Protein AF-A0A2S8FY36-F1 (afdb_monomer_lite)

pLDDT: mean 81.42, std 15.28, range [35.69, 97.75]

Foldseek 3Di:
DPPVVVVVVVVVVVVCVLVVVQVVQQVVQVVVCVVVVHPQQRGFDPPDPVRLVVSLVSCVSCVVVLVVVVVVPDPNHSPVSVVVVVD

Sequence (87 aa):
MTPNQNLLTITLVLLAFYVGSYAVLSRQGIEQAALQDSEVYYFVEPTSEGRVSSHMVCCLLYMPLIVIETRLGSQYYPDLCCHHSLS

Secondary structure (DSSP, 8-state):
--HHHHHHHHHHHHHHHHHHHHHHHHHHHHHHHHHTT-TT-SSS--SSHHHHHHHHHHHHHHHHHHHHHHHTT-S---HHHHHTT--

Organism: NCBI:txid124

Structure (mmCIF, N/CA/C/O backbone):
data_AF-A0A2S8FY36-F1
#
_entry.id   AF-A0A2S8FY36-F1
#
loop_
_atom_site.group_PDB
_atom_site.id
_atom_site.type_symbol
_atom_site.label_atom_id
_atom_site.label_alt_id
_atom_site.label_comp_id
_atom_site.label_asym_id
_atom_site.label_entity_id
_atom_site.label_seq_id
_atom_site.pdbx_PDB_ins_code
_atom_site.Cartn_x
_atom_site.Cartn_y
_atom_site.Cartn_z
_atom_site.occupancy
_atom_site.B_iso_or_equiv
_atom_site.auth_seq_id
_atom_site.auth_comp_id
_atom_site.auth_asym_id
_atom_site.auth_atom_id
_atom_site.pdbx_PDB_model_num
ATOM 1 N N . MET A 1 1 ? -25.724 6.959 22.591 1.00 59.81 1 MET A N 1
ATOM 2 C CA . MET A 1 1 ? -24.426 6.257 22.509 1.00 59.81 1 MET A CA 1
ATOM 3 C C . MET A 1 1 ? -23.573 6.665 23.691 1.00 59.81 1 MET A C 1
ATOM 5 O O . MET A 1 1 ? -23.554 7.843 24.030 1.00 59.81 1 MET A O 1
ATOM 9 N N . THR A 1 2 ? -22.910 5.710 24.337 1.00 84.25 2 THR A N 1
ATOM 10 C CA . THR A 1 2 ? -21.912 6.009 25.373 1.00 84.25 2 THR A CA 1
ATOM 11 C C . THR A 1 2 ? -20.619 6.514 24.715 1.00 84.25 2 THR A C 1
ATOM 13 O O . THR A 1 2 ? -20.350 6.163 23.563 1.00 84.25 2 THR A O 1
ATOM 16 N N . PRO A 1 3 ? -19.789 7.318 25.402 1.00 82.44 3 PRO A N 1
ATOM 17 C CA . PRO A 1 3 ? -18.521 7.809 24.846 1.00 82.44 3 PRO A CA 1
ATOM 18 C C . PRO A 1 3 ? -17.619 6.680 24.311 1.00 82.44 3 PRO A C 1
ATOM 20 O O . PRO A 1 3 ? -16.980 6.840 23.274 1.00 82.44 3 PRO A O 1
ATOM 23 N N . ASN A 1 4 ? -17.665 5.499 24.934 1.00 86.81 4 ASN A N 1
ATOM 24 C CA . ASN A 1 4 ? -16.926 4.315 24.488 1.00 86.81 4 ASN A CA 1
ATOM 25 C C . ASN A 1 4 ? -17.449 3.751 23.152 1.00 86.81 4 ASN A C 1
ATOM 27 O O . ASN A 1 4 ? -16.660 3.315 22.320 1.00 86.81 4 ASN A O 1
ATOM 31 N N . GLN A 1 5 ? -18.767 3.787 22.915 1.00 88.44 5 GLN A N 1
ATOM 32 C CA . GLN A 1 5 ? -19.365 3.366 21.639 1.00 88.44 5 GLN A CA 1
ATOM 33 C C . GLN A 1 5 ? -19.002 4.323 20.497 1.00 88.44 5 GLN A C 1
ATOM 35 O O . GLN A 1 5 ? -18.752 3.875 19.377 1.00 88.44 5 GLN A O 1
ATOM 40 N N . ASN A 1 6 ? -18.935 5.628 20.777 1.00 91.38 6 ASN A N 1
ATOM 41 C CA . ASN A 1 6 ? -18.519 6.629 19.792 1.00 91.38 6 ASN A CA 1
ATOM 42 C C . ASN A 1 6 ? -17.055 6.430 19.390 1.00 91.38 6 ASN A C 1
ATOM 44 O O . ASN A 1 6 ? -16.755 6.390 18.200 1.00 91.38 6 ASN A O 1
ATOM 48 N N . LEU A 1 7 ? -16.166 6.237 20.371 1.00 94.44 7 LEU A N 1
ATOM 49 C CA . LEU A 1 7 ? -14.751 5.976 20.109 1.00 94.44 7 LEU A CA 1
ATOM 50 C C . LEU A 1 7 ? -14.562 4.701 19.282 1.00 94.44 7 LEU A C 1
ATOM 52 O O . LEU A 1 7 ? -13.854 4.727 18.282 1.00 94.44 7 LEU A O 1
ATOM 56 N N . LEU A 1 8 ? -15.239 3.608 19.652 1.00 95.50 8 LEU A N 1
ATOM 57 C CA . LEU A 1 8 ? -15.174 2.353 18.902 1.00 95.50 8 LEU A CA 1
ATOM 58 C C . LEU A 1 8 ? -15.616 2.541 17.447 1.00 95.50 8 LEU A C 1
ATOM 60 O O . LEU A 1 8 ? -14.936 2.083 16.534 1.00 95.50 8 LEU A O 1
ATOM 64 N N . THR A 1 9 ? -16.732 3.239 17.231 1.00 96.06 9 THR A N 1
ATOM 65 C CA . THR A 1 9 ? -17.261 3.487 15.884 1.00 96.06 9 THR A CA 1
ATOM 66 C C . THR A 1 9 ? -16.272 4.293 15.046 1.00 96.06 9 THR A C 1
ATOM 68 O O . THR A 1 9 ? -15.980 3.913 13.917 1.00 96.06 9 THR A O 1
ATOM 71 N N . ILE A 1 10 ? -15.704 5.365 15.608 1.00 96.31 10 ILE A N 1
ATOM 72 C CA . ILE A 1 10 ? -14.705 6.193 14.921 1.00 96.31 10 ILE A CA 1
ATOM 73 C C . ILE A 1 10 ? -13.469 5.361 14.570 1.00 96.31 10 ILE A C 1
ATOM 75 O O . ILE A 1 10 ? -13.018 5.398 13.429 1.00 96.31 10 ILE A O 1
ATOM 79 N N . THR A 1 11 ? -12.954 4.568 15.510 1.00 96.31 11 THR A N 1
ATOM 80 C CA . THR A 1 11 ? -11.791 3.705 15.271 1.00 96.31 11 THR A CA 1
ATOM 81 C C . THR A 1 11 ? -12.053 2.693 14.159 1.00 96.31 11 THR A C 1
ATOM 83 O O . THR A 1 11 ? -11.205 2.518 13.288 1.00 96.31 11 THR A O 1
ATOM 86 N N . LEU A 1 12 ? -13.229 2.056 14.138 1.00 97.25 12 LEU A N 1
ATOM 87 C CA . LEU A 1 12 ? -13.599 1.112 13.079 1.00 97.25 12 LEU A CA 1
ATOM 88 C C . LEU A 1 12 ? -13.704 1.795 11.713 1.00 97.25 12 LEU A C 1
ATOM 90 O O . LEU A 1 12 ? -13.236 1.245 10.719 1.00 97.25 12 LEU A O 1
ATOM 94 N N . VAL A 1 13 ? -14.274 3.000 11.665 1.00 97.75 13 VAL A N 1
ATOM 95 C CA . VAL A 1 13 ? -14.359 3.794 10.434 1.00 97.75 13 VAL A CA 1
ATOM 96 C C . VAL A 1 13 ? -12.961 4.164 9.934 1.00 97.75 13 VAL A C 1
ATOM 98 O O . VAL A 1 13 ? -12.662 3.948 8.763 1.00 97.75 13 VAL A O 1
ATOM 101 N N . LEU A 1 14 ? -12.078 4.652 10.810 1.00 97.50 14 LEU A N 1
ATOM 102 C CA . LEU A 1 14 ? -10.695 4.983 10.450 1.00 97.50 14 LEU A CA 1
ATOM 103 C C . LEU A 1 14 ? -9.916 3.755 9.970 1.00 97.50 14 LEU A C 1
ATOM 105 O O . LEU A 1 14 ? -9.188 3.844 8.985 1.00 97.50 14 LEU A O 1
ATOM 109 N N . LEU A 1 15 ? -10.101 2.605 10.621 1.00 96.94 15 LEU A N 1
ATOM 110 C CA . LEU A 1 15 ? -9.477 1.353 10.208 1.00 96.94 15 LEU A CA 1
ATOM 111 C C . LEU A 1 15 ? -9.974 0.909 8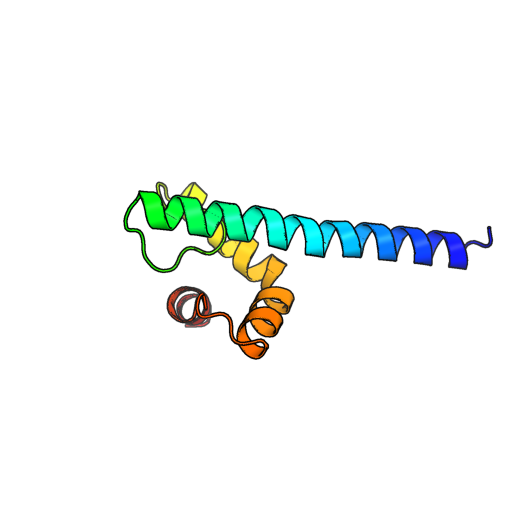.826 1.00 96.94 15 LEU A C 1
ATOM 113 O O . LEU A 1 15 ? -9.169 0.514 7.986 1.00 96.94 15 LEU A O 1
ATOM 117 N N . ALA A 1 16 ? -11.280 1.012 8.568 1.00 97.62 16 ALA A N 1
ATOM 118 C CA . ALA A 1 16 ? -11.854 0.701 7.263 1.00 97.62 16 ALA A CA 1
ATOM 119 C C . ALA A 1 16 ? -11.300 1.625 6.170 1.00 97.62 16 ALA A C 1
ATOM 121 O O . ALA A 1 16 ? -10.942 1.146 5.095 1.00 97.62 16 ALA A O 1
ATOM 122 N N . PHE A 1 17 ? -11.164 2.924 6.453 1.00 97.50 17 PHE A N 1
ATOM 123 C CA . PHE A 1 17 ? -10.524 3.860 5.531 1.00 97.50 17 PHE A CA 1
ATOM 124 C C . PHE A 1 17 ? -9.056 3.518 5.292 1.00 97.50 17 PHE A C 1
ATOM 126 O O . PHE A 1 17 ? -8.646 3.510 4.141 1.00 97.50 17 PHE A O 1
ATOM 133 N N . TYR A 1 18 ? -8.293 3.187 6.334 1.00 96.31 18 TYR A N 1
ATOM 134 C CA . TYR A 1 18 ? -6.880 2.818 6.224 1.00 96.31 18 TYR A CA 1
ATOM 135 C C . TYR A 1 18 ? -6.660 1.561 5.364 1.00 96.31 18 TYR A C 1
ATOM 137 O O . TYR A 1 18 ? -5.809 1.549 4.476 1.00 96.31 18 TYR A O 1
ATOM 145 N N . VAL A 1 19 ? -7.455 0.508 5.581 1.00 96.12 19 VAL A N 1
ATOM 146 C CA . VAL A 1 19 ? -7.378 -0.724 4.775 1.00 96.12 19 VAL A CA 1
ATOM 147 C C . VAL A 1 19 ? -7.903 -0.489 3.356 1.00 96.12 19 VAL A C 1
ATOM 149 O O . VAL A 1 19 ? -7.328 -0.980 2.386 1.00 96.12 19 VAL A O 1
ATOM 152 N N . GLY A 1 20 ? -8.983 0.281 3.215 1.00 95.50 20 GLY A N 1
ATOM 153 C CA . GLY A 1 20 ? -9.570 0.606 1.919 1.00 95.50 20 GLY A CA 1
ATOM 154 C C . GLY A 1 20 ? -8.646 1.458 1.050 1.00 95.50 20 GLY A C 1
ATOM 155 O O . GLY A 1 20 ? -8.480 1.164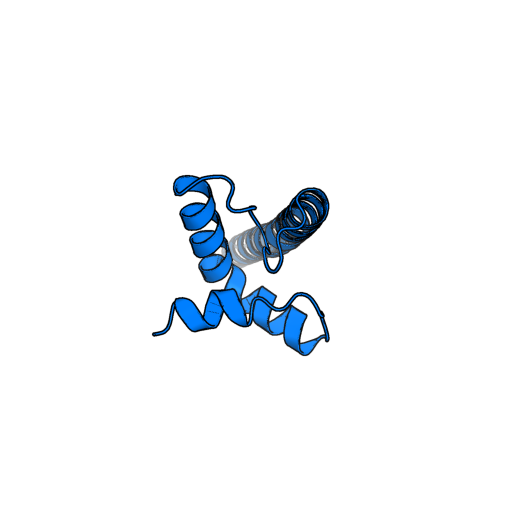 -0.133 1.00 95.50 20 GLY A O 1
ATOM 156 N N . SER A 1 21 ? -8.001 2.476 1.626 1.00 95.44 21 SER A N 1
ATOM 157 C CA . SER A 1 21 ? -7.053 3.329 0.909 1.00 95.44 21 SER A CA 1
ATOM 158 C C . SER A 1 21 ? -5.833 2.541 0.455 1.00 95.44 21 SER A C 1
ATOM 160 O O . SER A 1 21 ? -5.404 2.717 -0.681 1.00 95.44 21 SER A O 1
ATOM 162 N N . TYR A 1 22 ? -5.331 1.621 1.282 1.00 93.75 22 TYR A N 1
ATOM 163 C CA . TYR A 1 22 ? -4.293 0.679 0.872 1.00 93.75 22 TYR A CA 1
ATOM 164 C C . TYR A 1 22 ? -4.711 -0.132 -0.358 1.00 93.75 22 TYR A C 1
ATOM 166 O O . TYR A 1 22 ? -3.997 -0.112 -1.353 1.00 93.75 22 TYR A O 1
ATOM 174 N N . ALA A 1 23 ? -5.877 -0.785 -0.322 1.00 91.81 23 ALA A N 1
ATOM 175 C CA . ALA A 1 23 ? -6.329 -1.658 -1.406 1.00 91.81 23 ALA A CA 1
ATOM 176 C C . ALA A 1 23 ? -6.540 -0.917 -2.738 1.00 91.81 23 ALA A C 1
ATOM 178 O O . ALA A 1 23 ? -6.289 -1.474 -3.806 1.00 91.81 23 ALA A O 1
ATOM 179 N N . VAL A 1 24 ? -7.021 0.329 -2.688 1.00 93.50 24 VAL A N 1
ATOM 180 C CA . VAL A 1 24 ? -7.206 1.156 -3.890 1.00 93.50 24 VAL A CA 1
ATOM 181 C C . VAL A 1 24 ? -5.860 1.629 -4.430 1.00 93.50 24 VAL A C 1
ATOM 183 O O . VAL A 1 24 ? -5.577 1.432 -5.611 1.00 93.50 24 VAL A O 1
ATOM 186 N N . LEU A 1 25 ? -5.027 2.228 -3.572 1.00 92.00 25 LEU A N 1
ATOM 187 C CA . LEU A 1 25 ? -3.738 2.781 -3.982 1.00 92.00 25 LEU A CA 1
ATOM 188 C C . LEU A 1 25 ? -2.789 1.689 -4.472 1.00 92.00 25 LEU A C 1
ATOM 190 O O . LEU A 1 25 ? -2.059 1.923 -5.431 1.00 92.00 25 LEU A O 1
ATOM 194 N N . SER A 1 26 ? -2.810 0.505 -3.852 1.00 88.75 26 SER A N 1
ATOM 195 C CA . SER A 1 26 ? -1.893 -0.562 -4.232 1.00 88.75 26 SER A CA 1
ATOM 196 C C . SER A 1 26 ? -2.181 -1.110 -5.621 1.00 88.75 26 SER A C 1
ATOM 198 O O . SER A 1 26 ? -1.290 -1.216 -6.459 1.00 88.75 26 SER A O 1
ATOM 200 N N . ARG A 1 27 ? -3.460 -1.364 -5.911 1.00 87.94 27 ARG A N 1
ATOM 201 C CA . ARG A 1 27 ? -3.910 -1.818 -7.232 1.00 87.94 27 ARG A CA 1
ATOM 202 C C . ARG A 1 27 ? -3.602 -0.799 -8.321 1.00 87.94 27 ARG A C 1
ATOM 204 O O . ARG A 1 27 ? -3.092 -1.181 -9.366 1.00 87.94 27 ARG A O 1
ATOM 211 N N . GLN A 1 28 ? -3.873 0.481 -8.060 1.00 89.31 28 GLN A N 1
ATOM 212 C CA . GLN A 1 28 ? -3.562 1.554 -9.006 1.00 89.31 28 GLN A CA 1
ATOM 213 C C . GLN A 1 28 ? -2.056 1.678 -9.252 1.00 89.31 28 GLN A C 1
ATOM 215 O O . GLN A 1 28 ? -1.64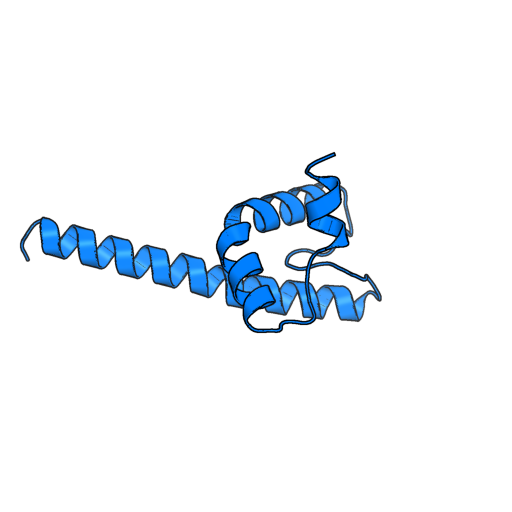2 1.843 -10.396 1.00 89.31 28 GLN A O 1
ATOM 220 N N . GLY A 1 29 ? -1.243 1.585 -8.197 1.00 87.31 29 GLY A N 1
ATOM 221 C CA . GLY A 1 29 ? 0.213 1.630 -8.302 1.00 87.31 29 GLY A CA 1
ATOM 222 C C . GLY A 1 29 ? 0.773 0.481 -9.134 1.00 87.31 29 GLY A C 1
ATOM 223 O O . GLY A 1 29 ? 1.564 0.724 -10.040 1.00 87.31 29 GLY A O 1
ATOM 224 N N . ILE A 1 30 ? 0.310 -0.744 -8.872 1.00 85.00 30 ILE A N 1
ATOM 225 C CA . ILE A 1 30 ? 0.718 -1.950 -9.605 1.00 85.00 30 ILE A CA 1
ATOM 226 C C . ILE A 1 30 ? 0.307 -1.868 -11.080 1.00 85.00 30 ILE A C 1
ATOM 228 O O . ILE A 1 30 ? 1.105 -2.185 -11.958 1.00 85.00 30 ILE A O 1
ATOM 232 N N . GLU A 1 31 ? -0.921 -1.429 -11.366 1.00 86.50 31 GLU A N 1
ATOM 233 C CA . GLU A 1 31 ? -1.407 -1.271 -12.740 1.00 86.50 31 GLU A CA 1
ATOM 234 C C . GLU A 1 31 ? -0.595 -0.219 -13.506 1.00 86.50 31 GLU A C 1
ATOM 236 O O . GLU A 1 31 ? -0.188 -0.464 -14.638 1.00 86.50 31 GLU A O 1
ATOM 241 N N . GLN A 1 32 ? -0.298 0.926 -12.880 1.00 85.62 32 GLN A N 1
ATOM 242 C CA . GLN A 1 32 ? 0.544 1.965 -13.484 1.00 85.62 32 GLN A CA 1
ATOM 243 C C . GLN A 1 32 ? 1.958 1.453 -13.757 1.00 85.62 32 GLN A C 1
ATOM 245 O O . GLN A 1 32 ? 2.434 1.572 -14.882 1.00 85.62 32 GLN A O 1
ATOM 250 N N . ALA A 1 33 ? 2.578 0.811 -12.766 1.00 82.62 33 ALA A N 1
ATOM 251 C CA . ALA A 1 33 ? 3.919 0.258 -12.889 1.00 82.62 33 ALA A CA 1
ATOM 252 C C . ALA A 1 33 ? 4.016 -0.769 -14.033 1.00 82.62 33 ALA A C 1
ATOM 254 O O . ALA A 1 33 ? 4.967 -0.740 -14.812 1.00 82.62 33 ALA A O 1
ATOM 255 N N . ALA A 1 34 ? 2.990 -1.615 -14.196 1.00 81.81 34 ALA A N 1
ATOM 256 C CA . ALA A 1 34 ? 2.901 -2.564 -15.304 1.00 81.81 34 ALA A CA 1
ATOM 257 C C . ALA A 1 34 ? 2.790 -1.878 -16.680 1.00 81.81 34 ALA A C 1
ATOM 259 O O . ALA A 1 34 ? 3.314 -2.395 -17.663 1.00 81.81 34 ALA A O 1
ATOM 260 N N . LEU A 1 35 ? 2.133 -0.715 -16.770 1.00 84.50 35 LEU A N 1
ATOM 261 C CA . LEU A 1 35 ? 2.015 0.045 -18.022 1.00 84.50 35 LEU A CA 1
ATOM 262 C C . LEU A 1 35 ? 3.329 0.710 -18.453 1.00 84.50 35 LEU A C 1
ATOM 264 O O . LEU A 1 35 ? 3.504 0.955 -19.647 1.00 84.50 35 LEU A O 1
ATOM 268 N N . GLN A 1 36 ? 4.235 1.012 -17.520 1.00 79.44 36 GLN A N 1
ATOM 269 C CA . GLN A 1 36 ? 5.534 1.630 -17.824 1.00 79.44 36 GLN A CA 1
ATOM 270 C C . GLN A 1 36 ? 6.716 0.668 -17.691 1.00 79.44 36 GLN A C 1
ATOM 272 O O . GLN A 1 36 ? 7.852 1.127 -17.583 1.00 79.44 36 GLN A O 1
ATOM 277 N N . ASP A 1 37 ? 6.460 -0.645 -17.684 1.00 72.81 37 ASP A N 1
ATOM 278 C CA . ASP A 1 37 ? 7.492 -1.689 -17.556 1.00 72.81 37 ASP A CA 1
ATOM 279 C C . ASP A 1 37 ? 8.414 -1.459 -16.337 1.00 72.81 37 ASP A C 1
ATOM 281 O O . ASP A 1 37 ? 9.603 -1.772 -16.332 1.00 72.81 37 ASP A O 1
ATOM 285 N N . SER A 1 38 ? 7.860 -0.829 -15.296 1.00 69.75 38 SER A N 1
ATOM 286 C CA . SER A 1 38 ? 8.565 -0.486 -14.069 1.00 69.75 38 SER A CA 1
ATOM 287 C C . SER A 1 38 ? 8.351 -1.605 -13.068 1.00 69.75 38 SER A C 1
ATOM 289 O O . SER A 1 38 ? 7.262 -1.777 -12.521 1.00 69.75 38 SER A O 1
ATOM 291 N N . GLU A 1 39 ? 9.392 -2.383 -12.809 1.00 66.75 39 GLU A N 1
ATOM 292 C CA . GLU A 1 39 ? 9.302 -3.449 -11.821 1.00 66.75 39 GLU A CA 1
ATOM 293 C C . GLU A 1 39 ? 9.264 -2.869 -10.391 1.00 66.75 39 GLU A C 1
ATOM 295 O O . GLU A 1 39 ? 9.953 -1.903 -10.064 1.00 66.75 39 GLU A O 1
ATOM 300 N N . VAL A 1 40 ? 8.486 -3.508 -9.508 1.00 66.25 40 VAL A N 1
ATOM 301 C CA . VAL A 1 40 ? 8.545 -3.324 -8.041 1.00 66.25 40 VAL A CA 1
ATOM 302 C C . VAL A 1 40 ? 7.964 -2.007 -7.476 1.00 66.25 40 VAL A C 1
ATOM 304 O O . VAL A 1 40 ? 8.417 -1.529 -6.439 1.00 66.25 40 VAL A O 1
ATOM 307 N N . TYR A 1 41 ? 6.896 -1.444 -8.058 1.00 71.00 41 TYR A N 1
ATOM 308 C CA . TYR A 1 41 ? 6.181 -0.309 -7.442 1.00 71.00 41 TYR A CA 1
ATOM 309 C C . TYR A 1 41 ? 4.786 -0.659 -6.941 1.00 71.00 41 TYR A C 1
ATOM 311 O O . TYR A 1 41 ? 3.890 -1.041 -7.685 1.00 71.00 41 TYR A O 1
ATOM 319 N N . TYR A 1 42 ? 4.615 -0.472 -5.634 1.00 74.56 42 TYR A N 1
ATOM 320 C CA . TYR A 1 42 ? 3.412 -0.868 -4.907 1.00 74.56 42 TYR A CA 1
ATOM 321 C C . TYR A 1 42 ? 2.317 0.186 -4.838 1.00 74.56 42 TYR A C 1
ATOM 323 O O . TYR A 1 42 ? 1.202 -0.170 -4.521 1.00 74.56 42 TYR A O 1
ATOM 331 N N . PHE A 1 43 ? 2.616 1.472 -5.032 1.00 86.69 43 PHE A N 1
ATOM 332 C CA . PHE A 1 43 ? 1.646 2.552 -4.765 1.00 86.69 43 PHE A CA 1
ATOM 333 C C . PHE A 1 43 ? 1.727 3.686 -5.769 1.00 86.69 43 PHE A C 1
ATOM 335 O O . PHE A 1 43 ? 0.717 4.158 -6.276 1.00 86.69 43 PHE A O 1
ATOM 342 N N . VAL A 1 44 ? 2.944 4.162 -6.012 1.00 84.94 44 VAL A N 1
ATOM 343 C CA . VAL A 1 44 ? 3.204 5.307 -6.867 1.00 84.94 44 VAL A CA 1
ATOM 344 C C . VAL A 1 44 ? 4.437 4.962 -7.667 1.00 84.94 44 VAL A C 1
ATOM 346 O O . VAL A 1 44 ? 5.484 4.646 -7.114 1.00 84.94 44 VAL A O 1
ATOM 349 N N . GLU A 1 45 ? 4.287 5.012 -8.971 1.00 80.94 45 GLU A N 1
ATOM 350 C CA . GLU A 1 45 ? 5.365 4.795 -9.916 1.00 80.94 45 GLU A CA 1
ATOM 351 C C . GLU A 1 45 ? 6.390 5.951 -9.897 1.00 80.94 45 GLU A C 1
ATOM 353 O O . GLU A 1 45 ? 5.993 7.122 -9.800 1.00 80.94 45 GLU A O 1
ATOM 358 N N . PRO A 1 46 ? 7.698 5.671 -10.025 1.00 76.75 46 PRO A N 1
ATOM 359 C CA . PRO A 1 46 ? 8.798 6.591 -9.730 1.00 76.75 46 PRO A CA 1
ATOM 360 C C . PRO A 1 46 ? 9.142 7.529 -10.897 1.00 76.75 46 PRO A C 1
ATOM 362 O O . PRO A 1 46 ? 10.309 7.727 -11.217 1.00 76.75 46 PRO A O 1
ATOM 365 N N . THR A 1 47 ? 8.159 8.144 -11.553 1.00 83.12 47 THR A N 1
ATOM 366 C CA . THR A 1 47 ? 8.437 9.022 -12.710 1.00 83.12 47 THR A CA 1
ATOM 367 C C . THR A 1 47 ? 9.130 10.342 -12.342 1.00 83.12 47 THR A C 1
ATOM 369 O O . THR A 1 47 ? 9.529 11.106 -13.219 1.00 83.12 47 THR A O 1
ATOM 372 N N . SER A 1 48 ? 9.287 10.634 -11.046 1.00 84.25 48 SER A N 1
ATOM 373 C CA . SER A 1 48 ? 10.051 11.770 -10.521 1.00 84.25 48 SER A CA 1
ATOM 374 C C . SER A 1 48 ? 10.518 11.518 -9.084 1.00 84.25 48 SER A C 1
ATOM 376 O O . SER A 1 48 ? 9.934 10.700 -8.370 1.00 84.25 48 SER A O 1
ATOM 378 N N . GLU A 1 49 ? 11.515 12.273 -8.609 1.00 82.38 49 GLU A N 1
ATOM 379 C CA . GLU A 1 49 ? 12.008 12.176 -7.221 1.00 82.38 49 GLU A CA 1
ATOM 380 C C . GLU A 1 49 ? 10.897 12.389 -6.177 1.00 82.38 49 GLU A C 1
ATOM 382 O O . GLU A 1 49 ? 10.816 11.672 -5.179 1.00 82.38 49 GLU A O 1
ATOM 387 N N . GLY A 1 50 ? 9.976 13.328 -6.424 1.00 86.44 50 GLY A N 1
ATOM 388 C CA . GLY A 1 50 ? 8.836 13.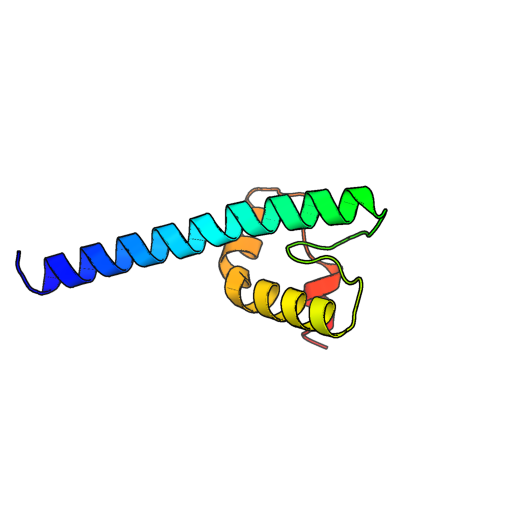563 -5.530 1.00 86.44 50 GLY A CA 1
ATOM 389 C C . GLY A 1 50 ? 7.884 12.363 -5.447 1.00 86.44 50 GLY A C 1
ATOM 390 O O . GLY A 1 50 ? 7.304 12.089 -4.392 1.00 86.44 50 GLY A O 1
ATOM 391 N N . ARG A 1 51 ? 7.755 11.605 -6.540 1.00 85.69 51 ARG A N 1
ATOM 392 C CA . ARG A 1 51 ? 6.942 10.385 -6.585 1.00 85.69 51 ARG A CA 1
ATOM 393 C C . ARG A 1 51 ? 7.635 9.205 -5.922 1.00 85.69 51 ARG A C 1
ATOM 395 O O . ARG A 1 51 ? 6.962 8.462 -5.218 1.00 85.69 51 ARG A O 1
ATOM 402 N N . VAL A 1 52 ? 8.959 9.096 -6.045 1.00 84.19 52 VAL A N 1
ATOM 403 C CA . V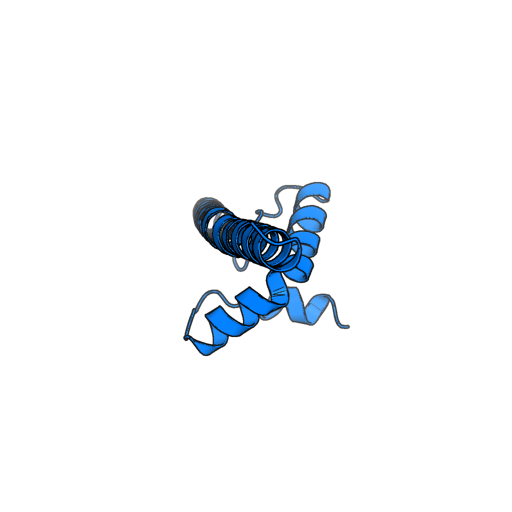AL A 1 52 ? 9.764 8.133 -5.271 1.00 84.19 52 VAL A CA 1
ATOM 404 C C . VAL A 1 52 ? 9.583 8.373 -3.772 1.00 84.19 52 VAL A C 1
ATOM 406 O O . VAL A 1 52 ? 9.273 7.445 -3.030 1.00 84.19 52 VAL A O 1
ATOM 409 N N . SER A 1 53 ? 9.692 9.627 -3.323 1.00 85.81 53 SER A N 1
ATOM 410 C CA . SER A 1 53 ? 9.474 9.981 -1.914 1.00 85.81 53 SER A CA 1
ATOM 411 C C . SER A 1 53 ? 8.058 9.621 -1.447 1.00 85.81 53 SER A C 1
ATOM 413 O O . SER A 1 53 ? 7.881 8.963 -0.422 1.00 85.81 53 SER A O 1
ATOM 415 N N . SER A 1 54 ? 7.044 9.960 -2.250 1.00 87.81 54 SER A N 1
ATOM 416 C CA . SER A 1 54 ? 5.645 9.609 -1.963 1.00 87.81 54 SER A CA 1
ATOM 417 C C . SER A 1 54 ? 5.440 8.095 -1.865 1.00 87.81 54 SER A C 1
ATOM 419 O O . SER A 1 54 ? 4.784 7.619 -0.940 1.00 87.81 54 SER A O 1
ATOM 421 N N . HIS A 1 55 ? 6.042 7.332 -2.780 1.00 87.38 55 HIS A N 1
ATOM 422 C CA . HIS A 1 55 ? 6.011 5.875 -2.762 1.00 87.38 55 HIS A CA 1
ATOM 423 C C . HIS A 1 55 ? 6.595 5.312 -1.461 1.00 87.38 55 HIS A C 1
ATOM 425 O O . HIS A 1 55 ? 5.938 4.511 -0.796 1.00 87.38 55 HIS A O 1
ATOM 431 N N . MET A 1 56 ? 7.781 5.779 -1.059 1.00 85.62 56 MET A N 1
ATOM 432 C CA . MET A 1 56 ? 8.446 5.333 0.169 1.00 85.62 56 MET A CA 1
ATOM 433 C C . MET A 1 56 ? 7.622 5.641 1.421 1.00 85.62 56 MET A C 1
ATOM 435 O O . MET A 1 56 ? 7.489 4.787 2.298 1.00 85.62 56 MET A O 1
ATOM 439 N N . VAL A 1 57 ? 7.012 6.828 1.494 1.00 88.81 57 VAL A N 1
ATOM 440 C CA . VAL A 1 57 ? 6.115 7.190 2.602 1.00 88.81 57 VAL A CA 1
ATOM 441 C C . VAL A 1 57 ? 4.904 6.256 2.656 1.00 88.81 57 VAL A C 1
ATOM 443 O O . VAL A 1 57 ? 4.549 5.787 3.738 1.00 88.81 57 VAL A O 1
ATOM 446 N N . CYS A 1 58 ? 4.291 5.930 1.513 1.00 90.19 58 CYS A N 1
ATOM 447 C CA . CYS A 1 58 ? 3.196 4.961 1.461 1.00 90.19 58 CYS A CA 1
ATOM 448 C C . CYS A 1 58 ? 3.643 3.564 1.915 1.00 90.19 58 CYS A C 1
ATOM 450 O O . CYS A 1 58 ? 2.933 2.933 2.696 1.00 90.19 58 CYS A O 1
ATOM 452 N N . CYS A 1 59 ? 4.824 3.103 1.496 1.00 87.69 59 CYS A N 1
ATOM 453 C CA . CYS A 1 59 ? 5.382 1.825 1.940 1.00 87.69 59 CYS A CA 1
ATOM 454 C C . CYS A 1 59 ? 5.564 1.769 3.460 1.00 87.69 59 CYS A C 1
ATOM 456 O O . CYS A 1 59 ? 5.176 0.781 4.078 1.00 87.69 59 CYS A O 1
ATOM 458 N N . LEU A 1 60 ? 6.074 2.837 4.078 1.00 88.19 60 LEU A N 1
ATOM 459 C CA . LEU A 1 60 ? 6.213 2.914 5.535 1.00 88.19 60 LEU A CA 1
ATOM 460 C C . LEU A 1 60 ? 4.851 2.942 6.243 1.00 88.19 60 LEU A C 1
ATOM 462 O O . LEU A 1 60 ? 4.637 2.202 7.202 1.00 88.19 60 LEU A O 1
ATOM 466 N N . LEU A 1 61 ? 3.913 3.758 5.754 1.00 92.25 61 LEU A N 1
ATOM 467 C CA . LEU A 1 61 ? 2.580 3.900 6.345 1.00 92.25 61 LEU A CA 1
ATOM 468 C C . LEU A 1 61 ? 1.771 2.595 6.287 1.00 92.25 61 LEU A C 1
ATOM 470 O O . LEU A 1 61 ? 1.037 2.272 7.224 1.00 92.25 61 LEU A O 1
ATOM 474 N N . TYR A 1 62 ? 1.893 1.851 5.190 1.00 92.50 62 TYR A N 1
ATOM 475 C CA . TYR A 1 62 ? 1.144 0.620 4.940 1.00 92.50 62 TYR A CA 1
ATOM 476 C C . TYR A 1 62 ? 1.941 -0.659 5.201 1.00 92.50 62 TYR A C 1
ATOM 478 O O . TYR A 1 62 ? 1.421 -1.748 4.957 1.00 92.50 62 TYR A O 1
ATOM 486 N N . MET A 1 63 ? 3.156 -0.561 5.754 1.00 89.19 63 MET A N 1
ATOM 487 C CA . MET A 1 63 ? 4.020 -1.710 6.046 1.00 89.19 63 MET A CA 1
ATOM 488 C C . MET A 1 63 ? 3.287 -2.867 6.752 1.00 89.19 63 MET A C 1
ATOM 490 O O . MET A 1 63 ? 3.459 -4.009 6.320 1.00 89.19 63 MET A O 1
ATOM 494 N N . PRO A 1 64 ? 2.423 -2.640 7.767 1.00 90.75 64 PRO A N 1
ATOM 495 C CA . PRO A 1 64 ? 1.699 -3.738 8.404 1.00 90.75 64 PRO A CA 1
ATOM 496 C C . PRO A 1 64 ? 0.814 -4.526 7.429 1.00 90.75 64 PRO A C 1
ATOM 498 O O . PRO A 1 64 ? 0.780 -5.753 7.486 1.00 90.75 64 PRO A O 1
ATOM 501 N N . LEU A 1 65 ? 0.122 -3.833 6.520 1.00 91.81 65 LEU A N 1
ATOM 502 C CA . LEU A 1 65 ? -0.752 -4.459 5.526 1.00 91.81 65 LEU A CA 1
ATOM 503 C C . LEU A 1 65 ? 0.057 -5.171 4.442 1.00 91.81 65 LEU A C 1
ATOM 505 O O . LEU A 1 65 ? -0.289 -6.292 4.086 1.00 91.81 65 LEU A O 1
ATOM 509 N N . ILE A 1 66 ? 1.174 -4.579 4.010 1.00 87.56 66 ILE A N 1
ATOM 510 C CA . ILE A 1 66 ? 2.110 -5.197 3.059 1.00 87.56 66 ILE A CA 1
ATOM 511 C C . ILE A 1 66 ? 2.619 -6.533 3.613 1.00 87.56 66 ILE A C 1
ATOM 513 O O . ILE A 1 66 ? 2.545 -7.555 2.935 1.00 87.56 66 ILE A O 1
ATOM 517 N N . VAL A 1 67 ? 3.066 -6.568 4.874 1.00 86.31 67 VAL A N 1
ATOM 518 C CA . VAL A 1 67 ? 3.541 -7.805 5.522 1.00 86.31 67 VAL A CA 1
ATOM 519 C C . VAL A 1 67 ? 2.436 -8.861 5.602 1.00 86.31 67 VAL A C 1
ATOM 521 O O . VAL A 1 67 ? 2.704 -10.045 5.392 1.00 86.31 67 VAL A O 1
ATOM 524 N N . ILE A 1 68 ? 1.195 -8.462 5.896 1.00 89.19 68 ILE A N 1
ATOM 525 C CA . ILE A 1 68 ? 0.050 -9.382 5.901 1.00 89.19 68 ILE A CA 1
ATOM 526 C C . ILE A 1 68 ? -0.191 -9.939 4.497 1.00 89.19 68 ILE A C 1
ATOM 528 O O . ILE A 1 68 ? -0.264 -11.154 4.341 1.00 89.19 68 ILE A O 1
ATOM 532 N N . GLU A 1 69 ? -0.270 -9.082 3.480 1.00 86.38 69 GLU A N 1
ATOM 533 C CA . GLU A 1 69 ? -0.530 -9.477 2.092 1.00 86.38 69 GLU A CA 1
ATOM 534 C C . GLU A 1 69 ? 0.541 -10.448 1.563 1.00 86.38 69 GLU A C 1
ATOM 536 O O . GLU A 1 69 ? 0.236 -11.449 0.916 1.00 86.38 69 GLU A O 1
ATOM 541 N N . THR A 1 70 ? 1.793 -10.222 1.954 1.00 82.31 70 THR A N 1
ATOM 542 C CA . THR A 1 70 ? 2.930 -11.105 1.651 1.00 82.31 70 THR A CA 1
ATOM 543 C C . THR A 1 70 ? 2.767 -12.480 2.283 1.00 82.31 70 THR A C 1
ATOM 545 O O . THR A 1 70 ? 2.934 -13.503 1.625 1.00 82.31 70 THR A O 1
ATOM 548 N N . ARG A 1 71 ? 2.394 -12.531 3.568 1.00 84.50 71 ARG A N 1
ATOM 549 C CA . ARG A 1 71 ? 2.140 -13.797 4.278 1.00 84.50 71 ARG A CA 1
ATOM 550 C C . ARG A 1 71 ? 0.935 -14.549 3.717 1.00 84.50 71 ARG A C 1
ATOM 552 O O . ARG A 1 71 ? 0.865 -15.764 3.867 1.00 84.50 71 ARG A O 1
ATOM 559 N N . LEU A 1 72 ? 0.006 -13.836 3.084 1.00 86.06 72 LEU A N 1
ATOM 560 C CA . LEU A 1 72 ? -1.123 -14.411 2.355 1.00 86.06 72 LEU A CA 1
ATOM 561 C C . LEU A 1 72 ? -0.744 -14.893 0.942 1.00 86.06 72 LEU A C 1
ATOM 563 O O . LEU A 1 72 ? -1.583 -15.491 0.274 1.00 86.06 72 LEU A O 1
ATOM 567 N N . GLY A 1 73 ? 0.505 -14.692 0.508 1.00 80.88 73 GLY A N 1
ATOM 568 C CA . GLY A 1 73 ? 1.040 -15.226 -0.744 1.00 80.88 73 GLY A CA 1
ATOM 569 C C . GLY A 1 73 ? 1.016 -14.257 -1.925 1.00 80.88 73 GLY A C 1
ATOM 570 O O . GLY A 1 73 ? 1.097 -14.713 -3.065 1.00 80.88 73 GLY A O 1
ATOM 571 N N . SER A 1 74 ? 0.898 -12.943 -1.694 1.00 76.50 74 SER A N 1
ATOM 572 C CA . SER A 1 74 ? 1.076 -11.971 -2.780 1.00 76.50 74 SER A CA 1
ATOM 573 C C . SER A 1 74 ? 2.482 -12.061 -3.372 1.00 76.50 74 SER A C 1
ATOM 575 O O . SER A 1 74 ? 3.476 -12.103 -2.650 1.00 76.50 74 SER A O 1
ATOM 577 N N . GLN A 1 75 ? 2.544 -12.090 -4.704 1.00 68.88 75 GLN A N 1
ATOM 578 C CA . GLN A 1 75 ? 3.792 -12.075 -5.473 1.00 68.88 75 GLN A CA 1
ATOM 579 C C . GLN A 1 75 ? 4.333 -10.663 -5.679 1.00 68.88 75 GLN A C 1
ATOM 581 O O . GLN A 1 75 ? 5.509 -10.482 -5.983 1.00 68.88 75 GLN A O 1
ATOM 586 N N . TYR A 1 76 ? 3.482 -9.658 -5.486 1.00 64.50 76 TYR A N 1
ATOM 587 C CA . TYR A 1 76 ? 3.929 -8.292 -5.344 1.00 64.50 76 TYR A CA 1
ATOM 588 C C . TYR A 1 76 ? 4.458 -8.211 -3.914 1.00 64.50 76 TYR A C 1
ATOM 590 O O . TYR A 1 76 ? 3.696 -8.033 -2.974 1.00 64.50 76 TYR A O 1
ATOM 598 N N . TYR A 1 77 ? 5.754 -8.405 -3.716 1.00 61.28 77 TYR A N 1
ATOM 599 C CA . TYR A 1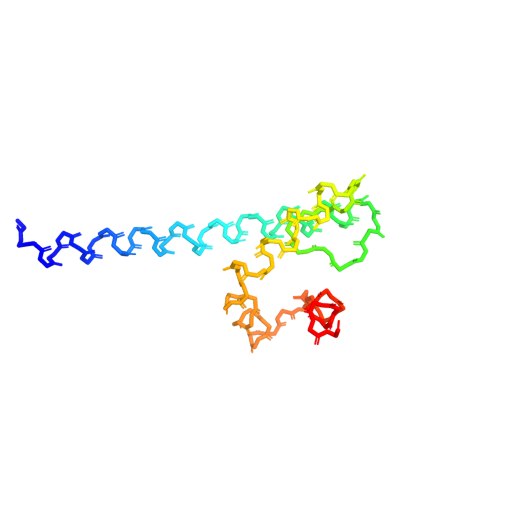 77 ? 6.400 -8.038 -2.463 1.00 61.28 77 TYR A CA 1
ATOM 600 C C . TYR A 1 77 ? 7.440 -6.971 -2.781 1.00 61.28 77 TYR A C 1
ATOM 602 O O . TYR A 1 77 ? 8.258 -7.188 -3.679 1.00 61.28 77 TYR A O 1
ATOM 610 N N . PRO A 1 78 ? 7.445 -5.816 -2.091 1.00 58.12 78 PRO A N 1
ATOM 611 C CA . PRO A 1 78 ? 8.502 -4.827 -2.237 1.00 58.12 78 PRO A CA 1
ATOM 612 C C . PRO A 1 78 ? 9.781 -5.314 -1.535 1.00 58.12 78 PRO A C 1
ATOM 614 O O . PRO A 1 78 ? 10.330 -4.612 -0.691 1.00 58.12 78 PRO A O 1
ATOM 617 N N . ASP A 1 79 ? 10.265 -6.516 -1.862 1.00 51.34 79 ASP A N 1
ATOM 618 C CA . ASP A 1 79 ? 11.483 -7.087 -1.275 1.00 51.34 79 ASP A CA 1
ATOM 619 C C . ASP A 1 79 ? 12.682 -6.177 -1.583 1.00 51.34 79 ASP A C 1
ATOM 621 O O . ASP A 1 79 ? 13.471 -5.850 -0.702 1.00 51.34 79 ASP A O 1
ATOM 625 N N . LEU A 1 80 ? 12.742 -5.641 -2.811 1.00 52.00 80 LEU A N 1
ATOM 626 C CA . LEU A 1 80 ? 13.750 -4.659 -3.222 1.00 52.00 80 LEU A CA 1
ATOM 627 C C . LEU A 1 80 ? 13.542 -3.261 -2.606 1.00 52.00 80 LEU A C 1
ATOM 629 O O . LEU A 1 80 ? 14.520 -2.592 -2.275 1.00 52.00 80 LEU A O 1
ATOM 633 N N . CYS A 1 81 ? 12.298 -2.807 -2.419 1.00 51.75 81 CYS A N 1
ATOM 634 C CA . CYS A 1 81 ? 12.020 -1.455 -1.912 1.00 51.75 81 CYS A CA 1
ATOM 635 C C . CYS A 1 81 ? 12.187 -1.333 -0.389 1.00 51.75 81 CYS A C 1
ATOM 637 O O . CYS A 1 81 ? 12.692 -0.319 0.094 1.00 51.75 81 CYS A O 1
ATOM 639 N N . CYS A 1 82 ? 11.796 -2.348 0.388 1.00 48.53 82 CYS A N 1
ATOM 640 C CA . CYS A 1 82 ? 11.910 -2.307 1.847 1.00 48.53 82 CYS A CA 1
ATOM 641 C C . CYS A 1 82 ? 13.330 -2.620 2.342 1.00 48.53 82 CYS A C 1
ATOM 643 O O . CYS A 1 82 ? 13.750 -2.021 3.335 1.00 48.53 82 CYS A O 1
ATOM 645 N N . HIS A 1 83 ? 14.101 -3.462 1.639 1.00 48.19 83 HIS A N 1
ATOM 646 C CA . HIS A 1 83 ? 15.501 -3.721 1.999 1.00 48.19 83 HIS A CA 1
ATOM 647 C C . HIS A 1 83 ? 16.388 -2.472 1.896 1.00 48.19 83 HIS A C 1
ATOM 649 O O . HIS A 1 83 ? 17.269 -2.294 2.733 1.00 48.19 83 HIS A O 1
ATOM 655 N N . HIS A 1 84 ? 16.127 -1.575 0.938 1.00 41.09 84 HIS A N 1
ATOM 656 C CA . HIS A 1 84 ? 16.919 -0.352 0.766 1.00 41.09 84 HIS A CA 1
ATOM 657 C C . HIS A 1 84 ? 16.652 0.735 1.819 1.00 41.09 84 HIS A C 1
ATOM 659 O O . HIS A 1 84 ? 17.485 1.613 2.010 1.00 41.09 84 HIS A O 1
ATOM 665 N N . SER A 1 85 ? 15.513 0.691 2.519 1.00 39.75 85 SER A N 1
ATOM 666 C CA . SER A 1 85 ? 15.203 1.652 3.593 1.00 39.75 85 SER A CA 1
ATOM 667 C C . SER A 1 85 ? 15.821 1.311 4.954 1.00 39.75 85 SER A C 1
ATOM 669 O O . SER A 1 85 ? 15.753 2.126 5.872 1.00 39.75 85 SER A O 1
ATOM 671 N N . LEU A 1 86 ? 16.394 0.110 5.096 1.00 38.72 86 LEU A N 1
ATOM 672 C CA . LEU A 1 86 ? 16.952 -0.409 6.350 1.00 38.72 86 LEU A CA 1
ATOM 673 C C . LEU A 1 86 ? 18.481 -0.597 6.307 1.00 38.72 86 LEU A C 1
ATOM 675 O O . LEU A 1 86 ? 19.044 -1.104 7.278 1.00 38.72 86 LEU A O 1
ATOM 679 N N . SER A 1 87 ? 19.137 -0.205 5.208 1.00 35.69 87 SER A N 1
ATOM 680 C CA . SER A 1 87 ? 20.599 -0.215 5.036 1.00 35.69 87 SER A CA 1
ATOM 681 C C . SER A 1 87 ? 21.199 1.178 5.157 1.00 35.69 87 SER A C 1
ATOM 683 O O . SER A 1 87 ? 20.709 2.058 4.412 1.00 35.69 87 SER A O 1
#

Radius of gyration: 15.43 Å; chains: 1; bounding box: 45×29×43 Å